Protein AF-A0A171A7M2-F1 (afdb_monomer_lite)

InterPro domains:
  IPR001810 F-box domain [PF12937] (6-50)
  IPR001810 F-box domain [PS50181] (1-48)
  IPR001810 F-box domain [SM00256] (7-47)
  IPR036047 F-box-like domain superfamily [SSF81383] (2-90)

Secondary structure (DSSP, 8-state):
--GGGTS-HHHHHHHHHTS-HHHHHHHTTT-HHHHHHHHH-HHHHHHHHHHTTPPTTTT-S-S-TT---S-HHHHHHHHHHHHHHHHHTT-PPP--

Sequence (96 aa):
MDILTFLPVEICERILCCLNLKEILNCSLVCRSWYNITNSCNLIWKRFCKQDEVIKNEWNYTVTEWFPCTSEWKMYFLNFKKTIYNWKRNIFKEST

Structure (mmCIF, N/CA/C/O backbone):
data_AF-A0A171A7M2-F1
#
_entry.id   AF-A0A171A7M2-F1
#
loop_
_atom_site.group_PDB
_atom_site.id
_atom_site.type_symbol
_atom_site.label_atom_id
_atom_site.label_alt_id
_atom_site.label_comp_id
_atom_site.label_asym_id
_atom_site.label_entity_id
_atom_site.label_seq_id
_atom_si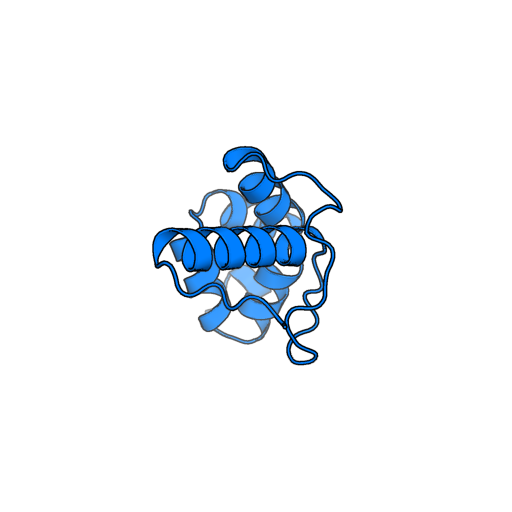te.pdbx_PDB_ins_code
_atom_site.Cartn_x
_atom_site.Cartn_y
_atom_site.Cartn_z
_atom_site.occupancy
_atom_site.B_iso_or_equiv
_atom_site.auth_seq_id
_atom_site.auth_comp_id
_atom_site.auth_asym_id
_atom_site.auth_atom_id
_atom_site.pdbx_PDB_model_num
ATOM 1 N N . MET A 1 1 ? 7.655 -8.354 -21.754 1.00 57.72 1 MET A N 1
ATOM 2 C CA . MET A 1 1 ? 8.726 -7.380 -21.455 1.00 57.72 1 MET A CA 1
ATOM 3 C C . MET A 1 1 ? 8.267 -6.567 -20.254 1.00 57.72 1 MET A C 1
ATOM 5 O O . MET A 1 1 ? 7.144 -6.081 -20.293 1.00 57.72 1 MET A O 1
ATOM 9 N N . ASP A 1 2 ? 9.052 -6.505 -19.177 1.00 80.50 2 ASP A N 1
ATOM 10 C CA . ASP A 1 2 ? 8.668 -5.797 -17.945 1.00 80.50 2 ASP A CA 1
ATOM 11 C C . ASP A 1 2 ? 9.056 -4.315 -18.035 1.00 80.50 2 ASP A C 1
ATOM 13 O O . ASP A 1 2 ? 10.190 -3.941 -17.755 1.00 80.50 2 ASP A O 1
ATOM 17 N N . ILE A 1 3 ? 8.118 -3.472 -18.467 1.00 81.88 3 ILE A N 1
ATOM 18 C CA . ILE A 1 3 ? 8.367 -2.044 -18.705 1.00 81.88 3 ILE A CA 1
ATOM 19 C C . ILE A 1 3 ? 8.715 -1.310 -17.401 1.00 81.88 3 ILE A C 1
ATOM 21 O O . ILE A 1 3 ? 9.587 -0.445 -17.415 1.00 81.88 3 ILE A O 1
ATOM 25 N N . LEU A 1 4 ? 8.098 -1.669 -16.267 1.00 80.94 4 LEU A N 1
ATOM 26 C CA . LEU A 1 4 ? 8.317 -0.954 -15.003 1.00 80.94 4 LEU A CA 1
ATOM 27 C C . LEU A 1 4 ? 9.743 -1.126 -14.472 1.00 80.94 4 LEU A C 1
ATOM 29 O O . LEU A 1 4 ? 10.255 -0.231 -13.811 1.00 80.94 4 LEU A O 1
ATOM 33 N N . THR A 1 5 ? 10.415 -2.237 -14.773 1.00 83.81 5 THR A N 1
ATOM 34 C CA . THR A 1 5 ? 11.799 -2.444 -14.318 1.00 83.81 5 THR A CA 1
ATOM 35 C C . THR A 1 5 ? 12.852 -1.665 -15.104 1.00 83.81 5 THR A C 1
ATOM 37 O O . THR A 1 5 ? 13.970 -1.525 -14.620 1.00 83.81 5 THR A O 1
ATOM 40 N N . PHE A 1 6 ? 12.517 -1.155 -16.293 1.00 88.81 6 PHE A N 1
ATOM 41 C CA . PHE A 1 6 ? 13.441 -0.368 -17.125 1.00 88.81 6 PHE A CA 1
ATOM 42 C C . PHE A 1 6 ? 13.227 1.141 -17.008 1.00 88.81 6 PHE A C 1
ATOM 44 O O . PHE A 1 6 ? 14.021 1.920 -17.534 1.00 88.81 6 PHE A O 1
ATOM 51 N N . LEU A 1 7 ? 12.146 1.561 -16.354 1.00 90.44 7 LEU A N 1
ATOM 52 C CA . LEU A 1 7 ? 11.829 2.966 -16.165 1.00 90.44 7 LEU A CA 1
ATOM 53 C C . LEU A 1 7 ? 12.499 3.514 -14.894 1.00 90.44 7 LEU A C 1
ATOM 55 O O . LEU A 1 7 ? 12.660 2.782 -13.914 1.00 90.44 7 LEU A O 1
ATOM 59 N N . PRO A 1 8 ? 12.844 4.816 -14.869 1.00 91.56 8 PRO A N 1
ATOM 60 C CA . PRO A 1 8 ? 13.219 5.498 -13.637 1.00 91.56 8 PRO A CA 1
ATOM 61 C C . PRO A 1 8 ? 12.118 5.371 -12.582 1.00 91.56 8 PRO A C 1
ATOM 63 O O . PRO A 1 8 ? 10.926 5.397 -12.912 1.00 91.56 8 PRO A O 1
ATOM 66 N N . VAL A 1 9 ? 12.515 5.272 -11.312 1.00 87.06 9 VAL A N 1
ATOM 67 C CA . VAL A 1 9 ? 11.583 5.031 -10.204 1.00 87.06 9 VAL A CA 1
ATOM 68 C C . VAL A 1 9 ? 10.480 6.087 -10.163 1.00 87.06 9 VAL A C 1
ATOM 70 O O . VAL A 1 9 ? 9.316 5.737 -10.025 1.00 87.06 9 VAL A O 1
ATOM 73 N N . GLU A 1 10 ? 10.799 7.353 -10.423 1.00 90.06 10 GLU A N 1
ATOM 74 C CA . GLU A 1 10 ? 9.857 8.475 -10.410 1.00 90.06 10 GLU A CA 1
ATOM 75 C C . GLU A 1 10 ? 8.764 8.334 -11.478 1.00 90.06 10 GLU A C 1
ATOM 77 O O . GLU A 1 10 ? 7.617 8.741 -11.272 1.00 90.06 10 GLU A O 1
ATOM 82 N N . ILE A 1 11 ? 9.101 7.746 -12.631 1.00 92.38 11 ILE A N 1
ATOM 83 C CA . ILE A 1 11 ? 8.136 7.474 -13.700 1.00 92.38 11 ILE A CA 1
ATOM 84 C C . ILE A 1 11 ? 7.231 6.313 -13.293 1.00 92.38 11 ILE A C 1
ATOM 86 O O . ILE A 1 11 ? 6.012 6.411 -13.444 1.00 92.38 11 ILE A O 1
ATOM 90 N N . CYS A 1 12 ? 7.799 5.256 -12.708 1.00 91.56 12 CYS A N 1
ATOM 91 C CA . CYS A 1 12 ? 7.025 4.149 -12.149 1.00 91.56 12 CYS A CA 1
ATOM 92 C C . CYS A 1 12 ? 6.043 4.638 -11.083 1.00 91.56 12 CYS A C 1
ATOM 94 O O . CYS A 1 12 ? 4.863 4.296 -11.139 1.00 91.56 12 CYS A O 1
ATOM 96 N N . GLU A 1 13 ? 6.489 5.487 -10.154 1.00 89.81 13 GLU A N 1
ATOM 97 C CA . GLU A 1 13 ? 5.626 6.057 -9.118 1.00 89.81 13 GLU A CA 1
ATOM 98 C C . GLU A 1 13 ? 4.467 6.862 -9.715 1.00 89.81 13 GLU A C 1
ATOM 100 O O . GLU A 1 13 ? 3.330 6.726 -9.259 1.00 89.81 13 GLU A O 1
ATOM 105 N N . ARG A 1 14 ? 4.716 7.662 -10.763 1.00 91.81 14 ARG A N 1
ATOM 106 C CA . ARG A 1 14 ? 3.665 8.425 -11.459 1.00 91.81 14 ARG A CA 1
ATOM 107 C C . ARG A 1 14 ? 2.651 7.524 -12.156 1.00 91.81 14 ARG A C 1
ATOM 109 O O . ARG A 1 14 ? 1.457 7.774 -12.022 1.00 91.81 14 ARG A O 1
ATOM 116 N N . ILE A 1 15 ? 3.105 6.483 -12.856 1.00 93.19 15 ILE A N 1
ATOM 117 C CA . ILE A 1 15 ? 2.222 5.501 -13.506 1.00 93.19 15 ILE A CA 1
ATOM 118 C C . ILE A 1 15 ? 1.347 4.815 -12.458 1.00 93.19 15 ILE A C 1
ATOM 120 O O . ILE A 1 15 ? 0.126 4.767 -12.588 1.00 93.19 15 ILE A O 1
ATOM 124 N N . LEU A 1 16 ? 1.966 4.319 -11.387 1.00 92.25 16 LEU A N 1
ATOM 125 C CA . LEU A 1 16 ? 1.260 3.616 -10.326 1.00 92.25 16 LEU A CA 1
ATOM 126 C C . LEU A 1 16 ? 0.304 4.550 -9.555 1.00 92.25 16 LEU A C 1
ATOM 128 O O . LEU A 1 16 ? -0.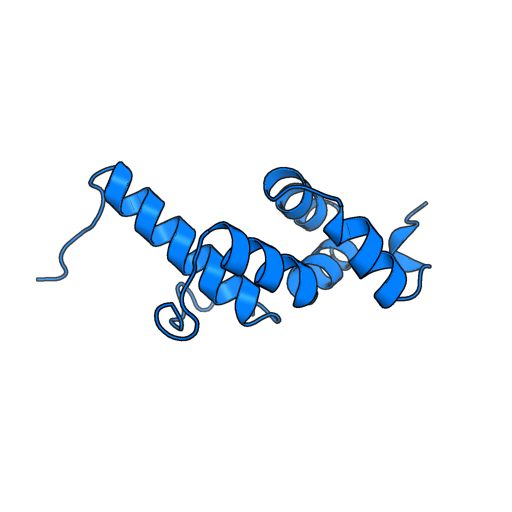771 4.122 -9.144 1.00 92.25 16 LEU A O 1
ATOM 132 N N . CYS A 1 17 ? 0.609 5.845 -9.418 1.00 92.31 17 CYS A N 1
ATOM 133 C CA . CYS A 1 17 ? -0.319 6.823 -8.837 1.00 92.31 17 CYS A CA 1
ATOM 134 C C . CYS A 1 17 ? -1.625 6.991 -9.630 1.00 92.31 17 CYS A C 1
ATOM 136 O O . CYS A 1 17 ? -2.599 7.483 -9.066 1.00 92.31 17 CYS A O 1
ATOM 138 N N . CYS A 1 18 ? -1.690 6.582 -10.897 1.00 93.81 18 CYS A N 1
ATOM 139 C CA . CYS A 1 18 ? -2.932 6.612 -11.674 1.00 93.81 18 CYS A CA 1
ATOM 140 C C . CYS A 1 18 ? -3.879 5.446 -11.342 1.00 93.81 18 CYS A C 1
ATOM 142 O O . CYS A 1 18 ? -5.057 5.511 -11.679 1.00 93.81 18 CYS A O 1
ATOM 144 N N . LEU A 1 19 ? -3.388 4.402 -10.671 1.00 95.31 19 LEU A N 1
ATOM 145 C CA . LEU A 1 19 ? -4.141 3.181 -10.391 1.00 95.31 19 LEU A CA 1
ATOM 146 C C . LEU A 1 19 ? -4.967 3.296 -9.106 1.00 95.31 19 LEU A C 1
ATOM 148 O O . LEU A 1 19 ? -4.614 4.027 -8.178 1.00 95.31 19 LEU A O 1
ATOM 152 N N . ASN A 1 20 ? -6.063 2.549 -9.016 1.00 95.69 20 ASN A N 1
ATOM 153 C CA . ASN A 1 20 ? -6.831 2.406 -7.781 1.00 95.69 20 ASN A CA 1
ATOM 154 C C . ASN A 1 20 ? -6.190 1.378 -6.826 1.00 95.69 20 ASN A C 1
ATOM 156 O O . ASN A 1 20 ? -5.235 0.679 -7.164 1.00 95.69 20 ASN A O 1
ATOM 160 N N . LEU A 1 21 ? -6.716 1.276 -5.601 1.00 93.88 21 LEU A N 1
ATOM 161 C CA . LEU A 1 21 ? -6.162 0.375 -4.585 1.00 93.88 21 LEU A CA 1
ATOM 162 C C . LEU A 1 21 ? -6.141 -1.093 -5.039 1.00 93.88 21 LEU A C 1
ATOM 164 O O . LEU A 1 21 ? -5.150 -1.785 -4.821 1.00 93.88 21 LEU A O 1
ATOM 168 N N . LYS A 1 22 ? -7.220 -1.574 -5.665 1.00 95.12 22 LYS A N 1
ATOM 169 C CA . LYS A 1 22 ? -7.326 -2.969 -6.117 1.00 95.12 22 LYS A CA 1
ATOM 170 C C . LYS A 1 22 ? -6.265 -3.277 -7.171 1.00 95.12 22 LYS A C 1
ATOM 172 O O . LYS A 1 22 ? -5.618 -4.317 -7.105 1.00 95.12 22 LYS A O 1
ATOM 177 N N . GLU A 1 23 ? -6.071 -2.362 -8.112 1.00 96.06 23 GLU A N 1
ATOM 178 C CA . GLU A 1 23 ? -5.044 -2.465 -9.146 1.00 96.06 23 GLU A CA 1
ATOM 179 C C . GLU A 1 23 ? -3.640 -2.480 -8.539 1.00 96.06 23 GLU A C 1
ATOM 181 O O . GLU A 1 23 ? -2.866 -3.371 -8.864 1.00 96.06 23 GLU A O 1
ATOM 186 N N . ILE A 1 24 ? -3.337 -1.588 -7.589 1.00 95.00 24 ILE A N 1
ATOM 187 C CA . ILE A 1 24 ? -2.043 -1.572 -6.887 1.00 95.00 24 ILE A CA 1
ATOM 188 C C . ILE A 1 24 ? -1.767 -2.883 -6.148 1.00 95.00 24 ILE A C 1
ATOM 190 O O . ILE A 1 24 ? -0.657 -3.415 -6.218 1.00 95.00 24 ILE A O 1
ATOM 194 N N . LEU A 1 25 ? -2.768 -3.427 -5.453 1.00 93.06 25 LEU A N 1
ATOM 195 C CA . LEU A 1 25 ? -2.628 -4.712 -4.771 1.00 93.06 25 LEU A CA 1
ATOM 196 C C . LEU A 1 25 ? -2.367 -5.842 -5.773 1.00 93.06 25 LEU A C 1
ATOM 198 O O . LEU A 1 25 ? -1.472 -6.650 -5.542 1.00 93.06 25 LEU A O 1
ATOM 202 N N . ASN A 1 26 ? -3.056 -5.855 -6.914 1.00 95.62 26 ASN A N 1
ATOM 203 C CA . ASN A 1 26 ? -2.796 -6.825 -7.979 1.00 95.62 26 ASN A CA 1
ATOM 204 C C . ASN A 1 26 ? -1.396 -6.656 -8.590 1.00 95.62 26 ASN A C 1
ATOM 206 O O . ASN A 1 26 ? -0.711 -7.651 -8.809 1.00 95.62 26 ASN A O 1
ATOM 210 N N . CYS A 1 27 ? -0.933 -5.420 -8.808 1.00 94.06 27 CYS A N 1
ATOM 211 C CA . CYS A 1 27 ? 0.424 -5.134 -9.277 1.00 94.06 27 CYS A CA 1
ATOM 212 C C . CYS A 1 27 ? 1.478 -5.755 -8.353 1.00 94.06 27 CYS A C 1
ATOM 214 O O . CYS A 1 27 ? 2.451 -6.331 -8.834 1.00 94.06 27 CYS A O 1
ATOM 216 N N . SER A 1 28 ? 1.261 -5.710 -7.034 1.00 92.12 28 SER A N 1
ATOM 217 C CA . SER A 1 28 ? 2.186 -6.302 -6.061 1.00 92.12 28 SER A CA 1
ATOM 218 C C . SER A 1 28 ? 2.326 -7.829 -6.174 1.00 92.12 28 SER A C 1
ATOM 220 O O . SER A 1 2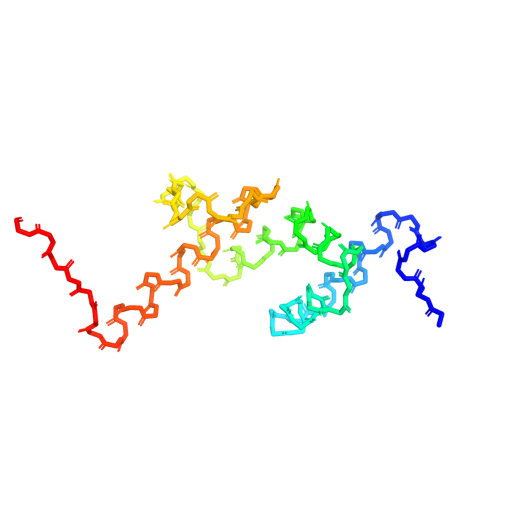8 ? 3.296 -8.383 -5.666 1.00 92.12 28 SER A O 1
ATOM 222 N N . LEU A 1 29 ? 1.399 -8.507 -6.860 1.00 93.31 29 LEU A N 1
ATOM 223 C CA . LEU A 1 29 ? 1.398 -9.961 -7.048 1.00 93.31 29 LEU A CA 1
ATOM 224 C C . LEU A 1 29 ? 2.030 -10.407 -8.377 1.00 93.31 29 LEU A C 1
ATOM 226 O O . LEU A 1 29 ? 2.189 -11.604 -8.592 1.00 93.31 29 LEU A O 1
ATOM 230 N N . VAL A 1 30 ? 2.387 -9.475 -9.270 1.00 93.00 30 VAL A N 1
ATOM 231 C CA . VAL A 1 30 ? 2.897 -9.797 -10.617 1.00 93.00 30 VAL A CA 1
ATOM 232 C C . VAL A 1 30 ? 4.273 -10.459 -10.555 1.00 93.00 30 VAL A C 1
ATOM 234 O O . VAL A 1 30 ? 4.487 -11.523 -11.131 1.00 93.00 30 VAL A O 1
ATOM 237 N N . CYS A 1 31 ? 5.228 -9.823 -9.876 1.00 91.88 31 CYS A N 1
ATOM 238 C CA . CYS A 1 31 ? 6.576 -10.349 -9.677 1.00 91.88 31 CYS A CA 1
ATOM 239 C C . CYS A 1 31 ? 7.260 -9.645 -8.494 1.00 91.88 31 CYS A C 1
ATOM 241 O O . CYS A 1 31 ? 6.765 -8.641 -7.976 1.00 91.88 31 CYS A O 1
ATOM 243 N N . ARG A 1 32 ? 8.440 -10.130 -8.086 1.00 90.06 32 ARG A N 1
ATOM 244 C CA . ARG A 1 32 ? 9.197 -9.555 -6.958 1.00 90.06 32 ARG A CA 1
ATOM 245 C C . ARG A 1 32 ? 9.589 -8.090 -7.177 1.00 90.06 32 ARG A C 1
ATOM 247 O O . ARG A 1 32 ? 9.557 -7.310 -6.231 1.00 90.06 32 ARG A O 1
ATOM 254 N N . SER A 1 33 ? 9.932 -7.702 -8.404 1.00 90.88 33 SER A N 1
ATOM 255 C CA . SER A 1 33 ? 10.275 -6.310 -8.722 1.00 90.88 33 SER A CA 1
ATOM 256 C C . SER A 1 33 ? 9.067 -5.388 -8.560 1.00 90.88 33 SER A C 1
ATOM 258 O O . SER A 1 33 ? 9.167 -4.353 -7.906 1.00 90.88 33 SER A O 1
ATOM 260 N N . TRP A 1 34 ? 7.903 -5.798 -9.068 1.00 92.19 34 TRP A N 1
ATOM 261 C CA . TRP A 1 34 ? 6.655 -5.048 -8.916 1.00 92.19 34 TRP A CA 1
ATOM 262 C C . TRP A 1 34 ? 6.200 -4.986 -7.460 1.00 92.19 34 TRP A C 1
ATOM 264 O O . TRP A 1 34 ? 5.766 -3.931 -6.993 1.00 92.19 34 TRP A O 1
ATOM 274 N N . TYR A 1 35 ? 6.356 -6.084 -6.718 1.00 91.19 35 TYR A N 1
ATOM 275 C CA . TYR A 1 35 ? 6.154 -6.093 -5.275 1.00 91.19 35 TYR A CA 1
ATOM 276 C C . TYR A 1 35 ? 7.024 -5.031 -4.601 1.00 91.19 35 TYR A C 1
ATOM 278 O O . TYR A 1 35 ? 6.502 -4.195 -3.873 1.00 91.19 35 TYR A O 1
ATOM 286 N N . ASN A 1 36 ? 8.328 -5.000 -4.884 1.00 89.75 36 ASN A N 1
ATOM 287 C CA . ASN A 1 36 ? 9.238 -4.038 -4.268 1.00 89.75 36 ASN A CA 1
ATOM 288 C C . ASN A 1 36 ? 8.850 -2.590 -4.595 1.00 89.75 36 ASN A C 1
ATOM 290 O O . ASN A 1 36 ? 8.733 -1.790 -3.672 1.00 89.75 36 ASN A O 1
ATOM 294 N N . ILE A 1 37 ? 8.582 -2.270 -5.867 1.00 90.69 37 ILE A N 1
ATOM 295 C CA . ILE A 1 37 ? 8.193 -0.917 -6.303 1.00 90.69 37 ILE A CA 1
ATOM 296 C C . ILE A 1 37 ? 6.883 -0.486 -5.626 1.00 90.69 37 ILE A C 1
ATOM 298 O O . ILE A 1 37 ? 6.792 0.598 -5.051 1.00 90.69 37 ILE A O 1
ATOM 302 N N . THR A 1 38 ? 5.860 -1.345 -5.643 1.00 92.19 38 THR A N 1
ATOM 303 C CA . THR A 1 38 ? 4.572 -1.034 -5.003 1.00 92.19 38 THR A CA 1
ATOM 304 C C . THR A 1 38 ? 4.673 -0.985 -3.476 1.00 92.19 38 THR A C 1
ATOM 306 O O . THR A 1 38 ? 3.921 -0.251 -2.841 1.00 92.19 38 THR A O 1
ATOM 309 N N . ASN A 1 39 ? 5.591 -1.731 -2.855 1.00 89.19 39 ASN A N 1
ATOM 310 C CA . ASN A 1 39 ? 5.789 -1.756 -1.404 1.00 89.19 39 ASN A CA 1
ATOM 311 C C . ASN A 1 39 ? 6.595 -0.556 -0.880 1.00 89.19 39 ASN A C 1
ATOM 313 O O . ASN A 1 39 ? 6.396 -0.154 0.267 1.00 89.19 39 ASN A O 1
ATOM 317 N N . SER A 1 40 ? 7.497 0.011 -1.685 1.00 87.88 40 SER A N 1
ATOM 318 C CA . SER A 1 40 ? 8.355 1.139 -1.296 1.00 87.88 40 SER A CA 1
ATOM 319 C C . SER A 1 40 ? 7.808 2.510 -1.699 1.00 87.88 40 SER A C 1
ATOM 321 O O . SER A 1 40 ? 8.202 3.509 -1.098 1.00 87.88 40 SER A O 1
ATOM 323 N N . CYS A 1 41 ? 6.875 2.579 -2.653 1.00 89.94 41 CYS A N 1
ATOM 324 C CA . CYS A 1 41 ? 6.343 3.847 -3.148 1.00 89.94 41 CYS A CA 1
ATOM 325 C C . CYS A 1 41 ? 5.458 4.573 -2.115 1.00 89.94 41 CYS A C 1
ATOM 327 O O . CYS A 1 41 ? 4.234 4.417 -2.063 1.00 89.94 41 CYS A O 1
ATOM 329 N N . ASN A 1 42 ? 6.080 5.424 -1.297 1.00 89.62 42 ASN A N 1
ATOM 330 C CA . ASN A 1 42 ? 5.408 6.209 -0.260 1.00 89.62 42 ASN A CA 1
ATOM 331 C C . ASN A 1 42 ? 4.328 7.146 -0.813 1.00 89.62 42 ASN A C 1
ATOM 333 O O . ASN A 1 42 ? 3.333 7.397 -0.132 1.00 89.62 42 ASN A O 1
ATOM 337 N N . LEU A 1 43 ? 4.509 7.667 -2.031 1.00 91.06 43 LEU A N 1
ATOM 338 C CA . LEU A 1 43 ? 3.585 8.626 -2.635 1.00 91.06 43 LEU A CA 1
ATOM 339 C C . LEU A 1 43 ? 2.181 8.028 -2.818 1.00 91.06 43 LEU A C 1
ATOM 341 O O . LEU A 1 43 ? 1.189 8.659 -2.446 1.00 91.06 43 LEU A O 1
ATOM 345 N N . ILE A 1 44 ? 2.106 6.792 -3.319 1.00 93.25 44 ILE A N 1
ATOM 346 C CA . ILE A 1 44 ? 0.845 6.077 -3.558 1.00 93.25 44 ILE A CA 1
ATOM 347 C C . ILE A 1 44 ? 0.112 5.825 -2.243 1.00 93.25 44 ILE A C 1
ATOM 349 O O . ILE A 1 44 ? -1.071 6.141 -2.118 1.00 93.25 44 ILE A O 1
ATOM 353 N N . TRP A 1 45 ? 0.810 5.281 -1.244 1.00 93.06 45 TRP A N 1
ATOM 354 C CA . TRP A 1 45 ? 0.185 4.934 0.032 1.00 93.06 45 TRP A CA 1
ATOM 355 C C . TRP A 1 45 ? -0.221 6.169 0.826 1.00 93.06 45 TRP A C 1
ATOM 357 O O . TRP A 1 45 ? -1.306 6.193 1.399 1.00 93.06 45 TRP A O 1
ATOM 367 N N . LYS A 1 46 ? 0.577 7.242 0.780 1.00 93.31 46 LYS A N 1
ATOM 368 C CA . LYS A 1 46 ? 0.194 8.535 1.358 1.00 93.31 46 LYS A CA 1
ATOM 369 C C . LYS A 1 46 ? -1.067 9.092 0.698 1.00 93.31 46 LYS A C 1
ATOM 371 O O . LYS A 1 46 ? -1.903 9.669 1.388 1.00 93.31 46 LYS A O 1
ATOM 376 N N . ARG A 1 47 ? -1.227 8.925 -0.621 1.00 94.62 47 ARG A N 1
ATOM 377 C CA . ARG A 1 47 ? -2.454 9.316 -1.329 1.00 94.62 47 ARG A CA 1
ATOM 378 C C . ARG A 1 47 ? -3.660 8.522 -0.827 1.00 94.62 47 ARG A C 1
ATOM 380 O O . ARG A 1 47 ? -4.676 9.139 -0.531 1.00 94.62 47 ARG A O 1
ATOM 387 N N . PHE A 1 48 ? -3.544 7.201 -0.688 1.00 94.94 48 PHE A N 1
ATOM 388 C CA . PHE A 1 48 ? -4.638 6.377 -0.161 1.00 94.94 48 PHE A CA 1
ATOM 389 C C . PHE A 1 48 ? -4.984 6.725 1.291 1.00 94.94 48 PHE A C 1
ATOM 391 O O . PHE A 1 48 ? -6.157 6.897 1.605 1.00 94.94 48 PHE 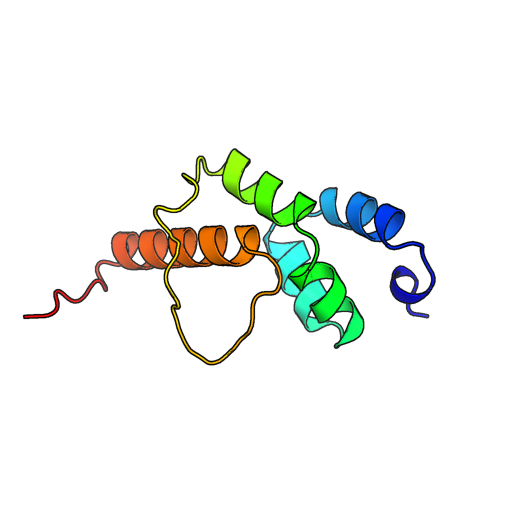A O 1
ATOM 398 N N . CYS A 1 49 ? -3.984 6.940 2.153 1.00 94.50 49 CYS A N 1
ATOM 399 C CA . CYS A 1 49 ? -4.205 7.454 3.506 1.00 94.50 49 CYS A CA 1
ATOM 400 C C . CYS A 1 49 ? -4.986 8.769 3.498 1.00 94.50 49 CYS A C 1
ATOM 402 O O . CYS A 1 49 ? -5.936 8.906 4.254 1.00 94.50 49 CYS A O 1
ATOM 404 N N . LYS A 1 50 ? -4.619 9.727 2.637 1.00 94.69 50 LYS A N 1
ATOM 405 C CA . LYS A 1 50 ? -5.338 11.005 2.533 1.00 94.69 50 LYS A CA 1
ATOM 406 C C . LYS A 1 50 ? -6.781 10.840 2.059 1.00 94.69 50 LYS A C 1
ATOM 408 O O . LYS A 1 50 ? -7.646 11.540 2.561 1.00 94.69 50 LYS A O 1
ATOM 413 N N . GLN A 1 51 ? -7.023 9.960 1.087 1.00 94.88 51 GLN A N 1
ATOM 414 C CA . GLN A 1 51 ? -8.365 9.714 0.548 1.00 94.88 51 GLN A CA 1
ATOM 415 C C . GLN A 1 51 ? -9.317 9.121 1.591 1.00 94.88 51 GLN A C 1
ATOM 417 O O . GLN A 1 51 ? -10.494 9.453 1.580 1.00 94.88 51 GLN A O 1
ATOM 422 N N . ASP A 1 52 ? -8.801 8.275 2.481 1.00 94.38 52 ASP A N 1
ATOM 423 C CA . ASP A 1 52 ? -9.576 7.634 3.548 1.00 94.38 52 ASP A CA 1
ATOM 424 C C . ASP A 1 52 ? -9.400 8.316 4.919 1.00 94.38 52 ASP A C 1
ATOM 426 O O . ASP A 1 52 ? -9.718 7.714 5.942 1.00 94.38 52 ASP A O 1
ATOM 430 N N . GLU A 1 53 ? -8.854 9.538 4.951 1.00 94.56 53 GLU A N 1
ATOM 431 C CA . GLU A 1 53 ? -8.656 10.337 6.173 1.00 94.56 53 GLU A CA 1
ATOM 432 C C . GLU A 1 53 ? -7.872 9.608 7.286 1.00 94.56 53 GLU A C 1
ATOM 434 O O . GLU A 1 53 ? -8.092 9.798 8.480 1.00 94.56 53 GLU A O 1
ATOM 439 N N . VAL A 1 54 ? -6.907 8.770 6.899 1.00 92.94 54 VAL A N 1
ATOM 440 C CA . VAL A 1 54 ? -6.076 8.002 7.832 1.00 92.94 54 VAL A CA 1
ATOM 441 C C . VAL A 1 54 ? -5.112 8.929 8.571 1.00 92.94 54 VAL A C 1
ATOM 443 O O . VAL A 1 54 ? -4.207 9.523 7.973 1.00 92.94 54 VAL A O 1
ATOM 446 N N . ILE A 1 55 ? -5.262 8.992 9.892 1.00 88.56 55 ILE A N 1
ATOM 447 C CA . ILE A 1 55 ? -4.402 9.774 10.781 1.00 88.56 55 ILE A CA 1
ATOM 448 C C . ILE A 1 55 ? -3.044 9.076 10.929 1.00 88.56 55 ILE A C 1
ATOM 450 O O . ILE A 1 55 ? -2.949 7.886 11.241 1.00 88.56 55 ILE A O 1
ATOM 454 N N . LYS A 1 56 ? -1.958 9.816 10.679 1.00 81.81 56 LYS A N 1
ATOM 455 C CA . LYS A 1 56 ? -0.593 9.289 10.818 1.00 81.81 56 LYS A CA 1
ATOM 456 C C . LYS A 1 56 ? -0.335 8.902 12.282 1.00 81.81 56 LYS A C 1
ATOM 458 O O . LYS A 1 56 ? -0.782 9.590 13.188 1.00 81.81 56 LYS A O 1
ATOM 463 N N . ASN A 1 57 ? 0.458 7.857 12.502 1.00 80.62 57 ASN A N 1
ATOM 464 C CA . ASN A 1 57 ? 0.918 7.370 13.810 1.00 80.62 57 ASN A CA 1
ATOM 465 C C . ASN A 1 57 ? -0.129 6.671 14.694 1.00 80.62 57 ASN A C 1
ATOM 467 O O . ASN A 1 57 ? 0.272 5.815 15.475 1.00 80.62 57 ASN A O 1
ATOM 471 N N . GLU A 1 58 ? -1.433 6.921 14.540 1.00 86.50 58 GLU A N 1
ATOM 472 C CA . GLU A 1 58 ? -2.474 6.145 15.252 1.00 86.50 58 GLU A CA 1
ATOM 473 C C . GLU A 1 58 ? -2.462 4.661 14.869 1.00 86.50 58 GLU A C 1
ATOM 475 O O . GLU A 1 58 ? -2.768 3.778 15.666 1.00 86.50 58 GLU A O 1
ATOM 480 N N . TRP A 1 59 ? -2.046 4.381 13.636 1.00 84.31 59 TRP A N 1
ATOM 481 C CA . TRP A 1 59 ? -2.003 3.040 13.061 1.00 84.31 59 TRP A CA 1
ATOM 482 C C . TRP A 1 59 ? -0.583 2.466 13.027 1.00 84.31 59 TRP A C 1
ATOM 484 O O . TRP A 1 59 ? -0.299 1.572 12.231 1.00 84.31 59 TRP A O 1
ATOM 494 N N . ASN A 1 60 ? 0.330 2.991 13.850 1.00 82.75 60 ASN A N 1
ATOM 495 C CA . ASN A 1 60 ? 1.728 2.567 13.901 1.00 82.75 60 ASN A CA 1
ATOM 496 C C . ASN A 1 60 ? 1.931 1.346 14.807 1.00 82.75 60 ASN A C 1
ATOM 498 O O . ASN A 1 60 ? 2.507 1.449 15.886 1.00 82.75 60 ASN A O 1
ATOM 502 N N . TYR A 1 61 ? 1.436 0.190 14.374 1.00 78.00 61 TYR A N 1
ATOM 503 C CA . TYR A 1 61 ? 1.663 -1.076 15.065 1.00 78.00 61 TYR A CA 1
ATOM 504 C C . TYR A 1 61 ? 1.980 -2.198 14.079 1.00 78.00 61 TYR A C 1
ATOM 506 O O . TYR A 1 61 ? 1.517 -2.223 12.937 1.00 78.00 61 TYR A O 1
ATOM 514 N N . THR A 1 62 ? 2.790 -3.151 14.515 1.00 67.00 62 THR A N 1
ATOM 515 C CA . THR A 1 62 ? 3.160 -4.315 13.717 1.00 67.00 62 THR A CA 1
ATOM 516 C C . THR A 1 62 ? 2.038 -5.347 13.781 1.00 67.00 62 THR A C 1
ATOM 518 O O . THR A 1 62 ? 1.826 -6.002 14.795 1.00 67.00 62 THR A O 1
ATOM 521 N N . VAL A 1 63 ? 1.283 -5.506 12.689 1.00 58.69 63 VAL A N 1
AT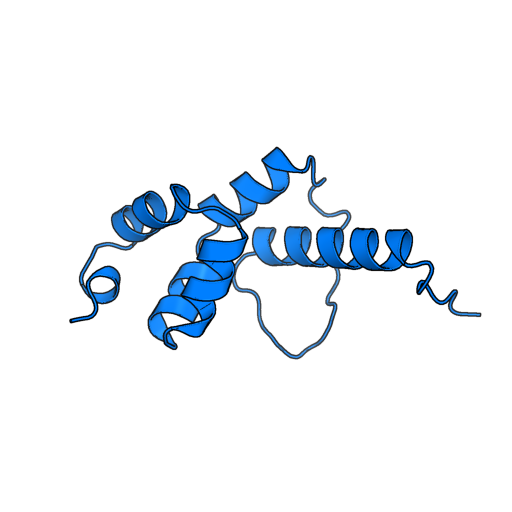OM 522 C CA . VAL A 1 63 ? 0.223 -6.529 12.614 1.00 58.69 63 VAL A CA 1
ATOM 523 C C . VAL A 1 63 ? 0.790 -7.953 12.627 1.00 58.69 63 VAL A C 1
ATOM 525 O O . VAL A 1 63 ? 0.114 -8.852 13.117 1.00 58.69 63 VAL A O 1
ATOM 528 N N . THR A 1 64 ? 2.010 -8.153 12.122 1.00 50.66 64 THR A N 1
ATOM 529 C CA . THR A 1 64 ? 2.750 -9.427 12.111 1.00 50.66 64 THR A CA 1
ATOM 530 C C . THR A 1 64 ? 4.215 -9.165 11.747 1.00 50.66 64 THR A C 1
ATOM 532 O O . THR A 1 64 ? 4.468 -8.323 10.888 1.00 50.66 64 THR A O 1
ATOM 535 N N . GLU A 1 65 ? 5.160 -9.945 12.283 1.00 54.09 65 GLU A N 1
ATOM 536 C CA . GLU A 1 65 ? 6.588 -9.974 11.885 1.00 54.09 65 GLU A CA 1
ATOM 537 C C . GLU A 1 65 ? 6.827 -10.266 10.386 1.00 54.09 65 GLU A C 1
ATOM 539 O O . GLU A 1 65 ? 7.940 -10.137 9.887 1.00 54.09 65 GLU A O 1
ATOM 544 N N . TRP A 1 66 ? 5.793 -10.674 9.646 1.00 50.38 66 TRP A N 1
ATOM 545 C CA . TRP A 1 66 ? 5.956 -11.404 8.390 1.00 50.38 66 TRP A CA 1
ATOM 546 C C . TRP A 1 66 ? 6.174 -10.587 7.120 1.00 50.38 66 TRP A C 1
ATOM 548 O O . TRP A 1 66 ? 6.526 -11.179 6.105 1.00 50.38 66 TRP A O 1
ATOM 558 N N . PHE A 1 67 ? 6.041 -9.260 7.128 1.00 54.56 67 PHE A N 1
ATOM 559 C CA . PHE A 1 67 ? 6.378 -8.473 5.938 1.00 54.56 67 PHE A CA 1
ATOM 560 C C . PHE A 1 67 ? 6.924 -7.101 6.325 1.00 54.56 67 PHE A C 1
ATOM 562 O O . PHE A 1 67 ? 6.140 -6.254 6.758 1.00 54.56 67 PHE A O 1
ATOM 569 N N . PRO A 1 68 ? 8.230 -6.826 6.135 1.00 59.22 68 PRO A N 1
ATOM 570 C CA . PRO A 1 68 ? 8.734 -5.466 6.232 1.00 59.22 68 PRO A CA 1
ATOM 571 C C . PRO A 1 68 ? 8.065 -4.630 5.131 1.00 59.22 68 PRO A C 1
ATOM 573 O O . PRO A 1 68 ? 8.447 -4.651 3.957 1.00 59.22 68 PRO A O 1
ATOM 576 N N . CYS A 1 69 ? 6.999 -3.917 5.494 1.00 63.56 69 CYS A N 1
ATOM 577 C CA . CYS A 1 69 ? 6.496 -2.821 4.685 1.00 63.56 69 CYS A CA 1
ATOM 578 C C . CYS A 1 69 ? 7.576 -1.743 4.716 1.00 63.56 69 CYS A C 1
ATOM 580 O O . CYS A 1 69 ? 7.800 -1.110 5.740 1.00 63.56 69 CYS A O 1
ATOM 582 N N . THR A 1 70 ? 8.263 -1.545 3.594 1.00 72.81 70 THR A N 1
ATOM 583 C CA . THR A 1 70 ? 9.287 -0.499 3.467 1.00 72.81 70 THR A CA 1
ATOM 584 C C . THR A 1 70 ? 8.676 0.902 3.496 1.00 72.81 70 THR A C 1
ATOM 586 O O . THR A 1 70 ? 9.367 1.876 3.773 1.00 72.81 70 THR A O 1
ATOM 589 N N . SER A 1 71 ? 7.376 1.012 3.210 1.00 82.94 71 SER A N 1
ATOM 590 C CA . SER A 1 71 ? 6.608 2.248 3.318 1.00 82.94 71 SER A CA 1
ATOM 591 C C . SER A 1 71 ? 5.837 2.304 4.641 1.00 82.94 71 SER A C 1
ATOM 593 O O . SER A 1 71 ? 4.930 1.499 4.867 1.00 82.94 71 SER A O 1
ATOM 595 N N . GLU A 1 72 ? 6.128 3.310 5.474 1.00 86.69 72 GLU A N 1
ATOM 596 C CA . GLU A 1 72 ? 5.352 3.609 6.691 1.00 86.69 72 GLU A CA 1
ATOM 597 C C . GLU A 1 72 ? 3.872 3.863 6.366 1.00 86.69 72 GLU A C 1
ATOM 599 O O . GLU A 1 72 ? 2.974 3.387 7.056 1.00 86.69 72 GLU A O 1
ATOM 604 N N . TRP A 1 73 ? 3.603 4.574 5.267 1.00 90.56 73 TRP A N 1
ATOM 605 C CA . TRP A 1 73 ? 2.240 4.885 4.837 1.00 90.56 73 TRP A CA 1
ATOM 606 C C . TRP A 1 73 ? 1.453 3.634 4.455 1.00 90.56 73 TRP A C 1
ATOM 608 O O . TRP A 1 73 ? 0.271 3.539 4.782 1.00 90.56 73 TRP A O 1
ATOM 618 N N . LYS A 1 74 ? 2.100 2.656 3.808 1.00 89.88 74 LYS A N 1
ATOM 619 C CA . LYS A 1 74 ? 1.468 1.366 3.510 1.00 89.88 74 LYS A CA 1
ATOM 620 C C . LYS A 1 74 ? 1.039 0.667 4.793 1.00 89.88 74 LYS A C 1
ATOM 622 O O . LYS A 1 74 ? -0.087 0.186 4.875 1.00 89.88 74 LYS A O 1
ATOM 627 N N . MET A 1 75 ? 1.922 0.642 5.789 1.00 87.94 75 MET A N 1
ATOM 628 C CA . MET A 1 75 ? 1.635 0.035 7.085 1.00 87.94 75 MET A CA 1
ATOM 629 C C . MET A 1 75 ? 0.423 0.696 7.750 1.00 87.94 75 MET A C 1
ATOM 631 O O . MET A 1 75 ? -0.538 0.002 8.077 1.00 87.94 75 MET A O 1
ATOM 635 N N . TYR A 1 76 ? 0.414 2.029 7.866 1.00 90.56 76 TYR A N 1
ATOM 636 C CA . TYR A 1 76 ? -0.715 2.751 8.463 1.00 90.56 76 TYR A CA 1
ATOM 637 C C . TYR A 1 76 ? -2.026 2.471 7.729 1.00 90.56 76 TYR A C 1
ATOM 639 O O . TYR A 1 76 ? -3.049 2.195 8.354 1.00 90.56 76 TYR A O 1
ATOM 647 N N . PHE A 1 77 ? -1.987 2.488 6.397 1.00 92.06 77 PHE A N 1
ATOM 648 C CA . PHE A 1 77 ? -3.163 2.252 5.575 1.00 92.06 77 PHE A CA 1
ATOM 649 C C . PHE A 1 77 ? -3.738 0.842 5.745 1.00 92.06 77 PHE A C 1
ATOM 651 O O . PHE A 1 77 ? -4.947 0.674 5.916 1.00 92.06 77 PHE A O 1
ATOM 658 N N . LEU A 1 78 ? -2.885 -0.185 5.702 1.00 89.56 78 LEU A N 1
ATOM 659 C CA . LEU A 1 78 ? -3.321 -1.576 5.827 1.00 89.56 78 LEU A CA 1
ATOM 660 C C . LEU A 1 78 ? -3.869 -1.873 7.224 1.00 89.56 78 LEU A C 1
ATOM 662 O O . LEU A 1 78 ? -4.893 -2.547 7.343 1.00 89.56 78 LEU A O 1
ATOM 666 N N . ASN A 1 79 ? -3.241 -1.322 8.262 1.00 89.25 79 ASN A N 1
ATOM 667 C CA . ASN A 1 79 ? -3.713 -1.429 9.639 1.00 89.25 79 ASN A CA 1
ATOM 668 C C . ASN A 1 79 ? -5.094 -0.791 9.810 1.00 89.25 79 ASN A C 1
ATOM 670 O O . ASN A 1 79 ? -6.010 -1.440 10.313 1.00 89.25 79 ASN A O 1
ATOM 674 N N . PHE A 1 80 ? -5.275 0.431 9.302 1.00 91.62 80 PHE A N 1
ATOM 675 C CA . PHE A 1 80 ? -6.575 1.099 9.272 1.00 91.62 80 PHE A CA 1
ATOM 676 C C . PHE A 1 80 ? -7.631 0.245 8.556 1.00 91.62 80 PHE A C 1
ATOM 678 O O . PHE A 1 80 ? -8.673 -0.078 9.129 1.00 91.62 80 PHE A O 1
ATOM 685 N N . LYS A 1 81 ? -7.354 -0.203 7.321 1.00 91.31 81 LYS A N 1
ATOM 686 C CA . LYS A 1 81 ? -8.302 -1.013 6.537 1.00 91.31 81 LYS A CA 1
ATOM 687 C C . LYS A 1 81 ? -8.671 -2.317 7.233 1.00 91.31 81 LYS A C 1
ATOM 689 O O . LYS A 1 81 ? -9.846 -2.685 7.223 1.00 91.31 81 LYS A O 1
ATOM 694 N N . LYS A 1 82 ? -7.703 -2.995 7.854 1.00 88.88 82 LYS A N 1
ATOM 695 C CA . LYS A 1 82 ? -7.936 -4.215 8.633 1.00 88.88 82 LYS A CA 1
ATOM 696 C C . LYS A 1 82 ? -8.855 -3.943 9.821 1.00 88.88 82 LYS A C 1
ATOM 698 O O . LYS A 1 82 ? -9.829 -4.669 10.002 1.00 88.88 82 LYS A O 1
ATOM 703 N N . THR A 1 83 ? -8.586 -2.900 10.605 1.00 88.69 83 THR A N 1
ATOM 704 C CA . THR A 1 83 ? -9.415 -2.562 11.769 1.00 88.69 83 THR A CA 1
ATOM 705 C C . THR A 1 83 ? -10.837 -2.205 11.362 1.00 88.69 83 THR A C 1
ATOM 707 O O . THR A 1 83 ? -11.778 -2.755 11.929 1.00 88.69 83 THR A O 1
ATOM 710 N N . ILE A 1 84 ? -11.012 -1.373 10.330 1.00 90.12 84 ILE A N 1
ATOM 711 C CA . ILE A 1 84 ? -12.337 -1.027 9.800 1.00 90.12 84 ILE A CA 1
ATOM 712 C C . ILE A 1 84 ? -13.074 -2.268 9.285 1.00 90.12 84 ILE A C 1
ATOM 714 O O . ILE A 1 84 ? -14.269 -2.427 9.532 1.00 90.12 84 ILE A O 1
ATOM 718 N N . TYR A 1 85 ? -12.380 -3.166 8.583 1.00 90.38 85 TYR A N 1
ATOM 719 C CA . TYR A 1 85 ? -12.961 -4.424 8.119 1.00 90.38 85 TYR A CA 1
ATOM 720 C C . TYR A 1 85 ? -13.431 -5.301 9.286 1.00 90.38 85 TYR A C 1
ATOM 722 O O . TYR A 1 85 ? -14.558 -5.796 9.266 1.00 90.38 85 TYR A O 1
ATOM 730 N N . ASN A 1 86 ? -12.595 -5.458 10.316 1.00 89.75 86 ASN A N 1
ATOM 731 C CA . ASN A 1 86 ? -12.922 -6.251 11.497 1.00 89.75 86 ASN A CA 1
ATOM 732 C C . ASN A 1 86 ? -14.129 -5.681 12.250 1.00 89.75 86 ASN A C 1
ATOM 734 O O . ASN A 1 86 ? -15.030 -6.436 12.618 1.00 89.75 86 ASN A O 1
ATOM 738 N N . TRP A 1 87 ? -14.174 -4.356 12.411 1.00 88.75 87 TRP A N 1
ATOM 739 C CA . TRP A 1 87 ? -15.306 -3.639 12.996 1.00 88.75 87 TRP A CA 1
ATOM 740 C C . TRP A 1 87 ? -16.602 -3.889 12.223 1.00 88.75 87 TRP A C 1
ATOM 742 O O . TRP A 1 87 ? -17.598 -4.311 12.803 1.00 88.75 87 TRP A O 1
ATOM 752 N N . LYS A 1 88 ? -16.584 -3.724 10.894 1.00 90.69 88 LYS A N 1
ATOM 753 C CA . LYS A 1 88 ? -17.768 -3.933 10.041 1.00 90.69 88 LYS A CA 1
ATOM 754 C C . LYS A 1 88 ? -18.321 -5.357 10.087 1.00 90.69 88 LYS A C 1
ATOM 756 O O . LYS A 1 88 ? -19.499 -5.553 9.806 1.00 90.69 88 LYS A O 1
ATOM 761 N N . ARG A 1 89 ? -17.484 -6.352 10.391 1.00 89.94 89 ARG A N 1
ATOM 762 C CA . ARG A 1 89 ? -17.887 -7.767 10.460 1.00 89.94 89 ARG A CA 1
ATOM 763 C C . ARG A 1 89 ? -18.136 -8.263 11.883 1.00 89.94 89 ARG A C 1
ATOM 765 O O . ARG A 1 89 ? -18.419 -9.445 12.040 1.00 89.94 89 ARG A O 1
ATOM 772 N N . ASN A 1 90 ? -18.030 -7.391 12.888 1.00 85.56 90 ASN A N 1
ATOM 773 C CA . ASN A 1 90 ? -18.150 -7.738 14.304 1.00 85.56 90 ASN A CA 1
ATOM 774 C C . ASN A 1 90 ? -17.246 -8.920 14.720 1.00 85.56 90 ASN A C 1
ATOM 776 O O . ASN A 1 90 ? -17.635 -9.785 15.498 1.00 85.56 90 ASN A O 1
ATOM 780 N N . ILE A 1 91 ? -16.039 -8.985 14.145 1.00 86.12 91 ILE A N 1
ATOM 781 C CA . ILE A 1 91 ? -15.030 -10.023 14.434 1.00 86.12 91 ILE A CA 1
ATOM 782 C C . ILE A 1 91 ? -13.914 -9.503 15.348 1.00 86.12 91 ILE A C 1
ATOM 784 O O . ILE A 1 91 ? -12.866 -10.138 15.478 1.00 86.12 91 ILE A O 1
ATOM 788 N N . PHE A 1 92 ? -14.105 -8.327 15.949 1.00 73.12 92 PHE A N 1
ATOM 789 C CA . PHE A 1 92 ? -13.171 -7.794 16.929 1.00 73.12 92 PHE A CA 1
ATOM 790 C C . PHE A 1 92 ? -13.261 -8.637 18.204 1.00 73.12 92 PHE A C 1
ATOM 792 O O . PHE A 1 92 ? -14.343 -8.827 18.752 1.00 73.12 92 PHE A O 1
ATOM 799 N N . LYS A 1 93 ? -12.127 -9.185 18.641 1.00 68.88 93 LYS A N 1
ATOM 800 C CA . LYS A 1 93 ? -12.030 -9.904 19.910 1.00 68.88 93 LYS A CA 1
ATOM 801 C C . LYS A 1 93 ? -11.453 -8.941 20.932 1.00 68.88 93 LYS A C 1
ATOM 803 O O . LYS A 1 93 ? -10.337 -8.465 20.739 1.00 68.88 93 LYS A O 1
ATOM 808 N N . GLU A 1 94 ? -12.209 -8.650 21.982 1.00 63.03 94 GLU A N 1
ATOM 809 C CA . GLU A 1 94 ? -11.657 -7.992 23.162 1.00 63.03 94 GLU A CA 1
ATOM 810 C C . GLU A 1 94 ? -10.693 -8.971 23.835 1.00 63.03 94 GLU A C 1
ATOM 812 O O . GLU A 1 94 ? -11.067 -10.091 24.187 1.00 63.03 94 GLU A O 1
ATOM 817 N N . SER A 1 95 ? -9.428 -8.577 23.949 1.00 57.16 95 SER A N 1
ATOM 818 C CA . SER A 1 95 ? -8.460 -9.296 24.771 1.00 57.16 95 SER A CA 1
ATOM 819 C C . SER A 1 95 ? -8.857 -9.078 26.230 1.00 57.16 95 SER A C 1
ATOM 821 O O . SER A 1 95 ? -8.715 -7.963 26.731 1.00 57.16 95 SER A O 1
ATOM 823 N N . THR A 1 96 ? -9.420 -10.106 26.863 1.00 39.97 96 THR A N 1
ATOM 824 C CA . THR A 1 96 ? -9.703 -10.141 28.307 1.00 39.97 96 THR A CA 1
ATOM 825 C C . THR A 1 96 ? -8.443 -10.474 29.091 1.00 39.97 96 THR A C 1
ATOM 827 O O . THR A 1 96 ? -7.611 -11.243 28.554 1.00 39.97 96 THR A O 1
#

Radius of gyration: 14.74 Å; chains: 1; bounding box: 32×22×50 Å

Foldseek 3Di:
DPPLVVDDL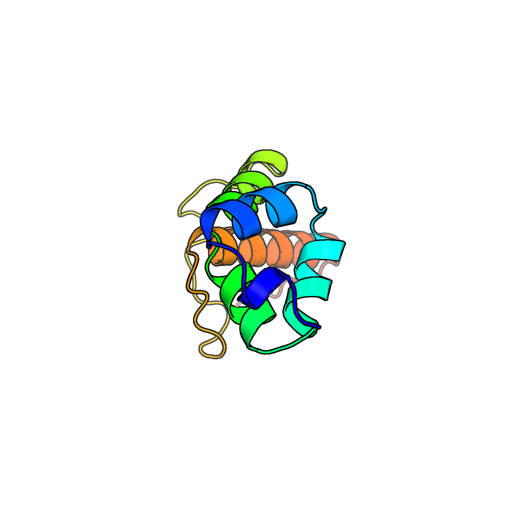VVNLVVLLVDDPVVLVVQLVPDVVSVVSSLQNQPNLVVLCVVVVQDQPPQPDDPDPPDPSNHSSNSSNVSVVVVVVCVVVVVDDDDD

pLDDT: mean 85.42, std 12.29, range [39.97, 96.06]

Organism: Triatoma infestans (NCBI:txid30076)